Protein AF-A0A930ATD8-F1 (afdb_monomer_lite)

Secondary structure (DSSP, 8-state):
---------HHHHHHHHHHHHHHHHHHHHHHHHHHHHHHHHHHHHHHT----------HHHHHHHHHHHHHHHHHHH---HHHHHHHHHHHHTTTTSHHHHHH--SS--

Radius of gyration: 36.67 Å; chains: 1; bounding box: 58×28×110 Å

Structure (mmCIF, N/CA/C/O backbone):
data_AF-A0A930ATD8-F1
#
_entry.id   AF-A0A930ATD8-F1
#
loop_
_atom_site.group_PDB
_atom_site.id
_atom_site.type_symbol
_atom_site.label_atom_id
_atom_site.label_alt_id
_atom_site.label_comp_id
_atom_site.label_asym_id
_atom_site.label_entity_id
_atom_site.label_seq_id
_atom_site.pdbx_PDB_ins_code
_atom_site.Cartn_x
_atom_site.Cartn_y
_atom_site.Cartn_z
_atom_site.occupancy
_atom_site.B_iso_or_equiv
_atom_site.auth_seq_id
_atom_site.auth_comp_id
_atom_site.auth_asym_id
_atom_site.auth_atom_id
_atom_site.pdbx_PDB_model_num
ATOM 1 N N . MET A 1 1 ? 23.973 -20.653 -94.922 1.00 46.38 1 MET A N 1
ATOM 2 C CA . MET A 1 1 ? 23.733 -19.789 -93.741 1.00 46.38 1 MET A CA 1
ATOM 3 C C . MET A 1 1 ? 24.461 -20.373 -92.531 1.00 46.38 1 MET A C 1
ATOM 5 O O . MET A 1 1 ? 24.017 -21.376 -91.991 1.00 46.38 1 MET A O 1
ATOM 9 N N . ALA A 1 2 ? 25.610 -19.818 -92.134 1.00 48.94 2 ALA A N 1
ATOM 10 C CA . ALA A 1 2 ? 26.390 -20.346 -91.009 1.00 48.94 2 ALA A CA 1
ATOM 11 C C . ALA A 1 2 ? 25.938 -19.710 -89.681 1.00 48.94 2 ALA A C 1
ATOM 13 O O . ALA A 1 2 ? 26.065 -18.502 -89.483 1.00 48.94 2 ALA A O 1
ATOM 14 N N . LYS A 1 3 ? 25.412 -20.523 -88.756 1.00 55.31 3 LYS A N 1
ATOM 15 C CA . LYS A 1 3 ? 25.047 -20.089 -87.398 1.00 55.31 3 LYS A CA 1
ATOM 16 C C . LYS A 1 3 ? 26.317 -19.847 -86.570 1.00 55.31 3 LYS A C 1
ATOM 18 O O . LYS A 1 3 ? 26.964 -20.786 -86.115 1.00 55.31 3 LYS A O 1
ATOM 23 N N . ARG A 1 4 ? 26.671 -18.576 -86.349 1.00 55.06 4 ARG A N 1
ATOM 24 C CA . ARG A 1 4 ? 27.767 -18.160 -85.453 1.00 55.06 4 ARG A CA 1
ATOM 25 C C . ARG A 1 4 ? 27.418 -18.500 -83.997 1.00 55.06 4 ARG A C 1
ATOM 27 O O . ARG A 1 4 ? 26.546 -17.879 -83.394 1.00 55.06 4 ARG A O 1
ATOM 34 N N . LYS A 1 5 ? 28.116 -19.476 -83.411 1.00 58.69 5 LYS A N 1
ATOM 35 C CA . LYS A 1 5 ? 27.986 -19.856 -81.995 1.00 58.69 5 LYS A CA 1
ATOM 36 C C . LYS A 1 5 ? 28.771 -18.860 -81.127 1.00 58.69 5 LYS A C 1
ATOM 38 O O . LYS A 1 5 ? 29.999 -18.851 -81.155 1.00 58.69 5 LYS A O 1
ATOM 43 N N . LYS A 1 6 ? 28.072 -18.006 -80.366 1.00 61.88 6 LYS A N 1
ATOM 44 C CA . LYS A 1 6 ? 28.671 -17.047 -79.414 1.00 61.88 6 LYS A CA 1
ATOM 45 C C . LYS A 1 6 ? 29.435 -17.798 -78.311 1.00 61.88 6 LYS A C 1
ATOM 47 O O . LYS A 1 6 ? 28.830 -18.299 -77.365 1.00 61.88 6 LYS A O 1
ATOM 52 N N . ARG A 1 7 ? 30.766 -17.869 -78.413 1.00 62.19 7 ARG A N 1
ATOM 53 C CA . ARG A 1 7 ? 31.650 -18.327 -77.327 1.00 62.19 7 ARG A CA 1
ATOM 54 C C . ARG A 1 7 ? 31.752 -17.202 -76.294 1.00 62.19 7 ARG A C 1
ATOM 56 O O . ARG A 1 7 ? 32.382 -16.183 -76.553 1.00 62.19 7 ARG A O 1
ATOM 63 N N . LYS A 1 8 ? 31.084 -17.356 -75.149 1.00 62.84 8 LYS A N 1
ATOM 64 C CA . LYS A 1 8 ? 31.212 -16.414 -74.027 1.00 62.84 8 LYS A CA 1
ATOM 65 C C . LYS A 1 8 ? 32.627 -16.518 -73.447 1.00 62.84 8 LYS A C 1
ATOM 67 O O . LYS A 1 8 ? 33.134 -17.621 -73.250 1.00 62.84 8 LYS A O 1
ATOM 72 N N . ASN A 1 9 ? 33.261 -15.371 -73.220 1.00 67.75 9 ASN A N 1
ATOM 73 C CA . ASN A 1 9 ? 34.648 -15.282 -72.775 1.00 67.75 9 ASN A CA 1
ATOM 74 C C . ASN A 1 9 ? 34.752 -15.754 -71.311 1.00 67.75 9 ASN A C 1
ATOM 76 O O . ASN A 1 9 ? 34.048 -15.223 -70.451 1.00 67.75 9 ASN A O 1
ATOM 80 N N . LYS A 1 10 ? 35.594 -16.757 -71.0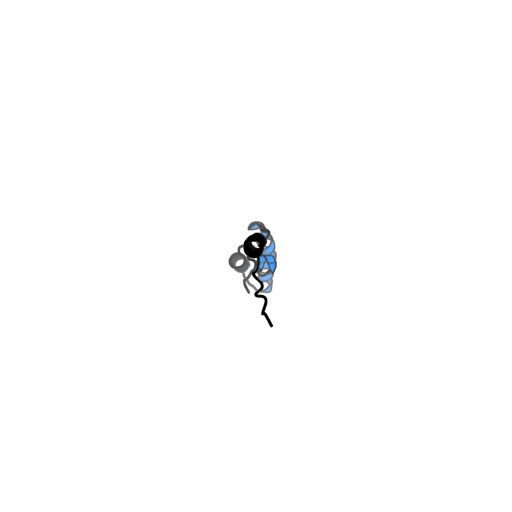20 1.00 68.00 10 LYS A N 1
ATOM 81 C CA . LYS A 1 10 ? 35.666 -17.418 -69.695 1.00 68.00 10 LYS A CA 1
ATOM 82 C C . LYS A 1 10 ? 35.978 -16.443 -68.549 1.00 68.00 10 LYS A C 1
ATOM 84 O O . LYS A 1 10 ? 35.491 -16.628 -67.440 1.00 68.00 10 LYS A O 1
ATOM 89 N N . PHE A 1 11 ? 36.719 -15.377 -68.843 1.00 73.88 11 PHE A N 1
ATOM 90 C CA . PHE A 1 11 ? 37.028 -14.297 -67.905 1.00 73.88 11 PHE A CA 1
ATOM 91 C C . PHE A 1 11 ? 35.774 -13.548 -67.424 1.00 73.88 11 PHE A C 1
ATOM 93 O O . PHE A 1 11 ? 35.582 -13.357 -66.229 1.00 73.88 11 PHE A O 1
ATOM 100 N N . VAL A 1 12 ? 34.866 -13.203 -68.343 1.00 75.25 12 VAL A N 1
ATOM 101 C CA . VAL A 1 12 ? 33.611 -12.502 -68.016 1.00 75.25 12 VAL A CA 1
ATOM 102 C C . VAL A 1 12 ? 32.684 -13.400 -67.195 1.00 75.25 12 VAL A C 1
ATOM 104 O O . VAL A 1 12 ? 31.990 -12.924 -66.305 1.00 75.25 12 VAL A O 1
ATOM 107 N N . PHE A 1 13 ? 32.698 -14.710 -67.454 1.00 77.56 13 PHE A N 1
ATOM 108 C CA . PHE A 1 13 ? 31.944 -15.677 -66.658 1.00 77.56 13 PHE A CA 1
ATOM 109 C C . PHE A 1 13 ? 32.458 -15.755 -65.212 1.00 77.56 13 PHE A C 1
ATOM 111 O O . PHE A 1 13 ? 31.666 -15.624 -64.284 1.00 77.56 13 PHE A O 1
ATOM 118 N N . HIS A 1 14 ? 33.775 -15.884 -65.017 1.00 79.94 14 HIS A N 1
ATOM 119 C CA . HIS A 1 14 ? 34.371 -15.895 -63.677 1.00 79.94 14 HIS A CA 1
ATOM 120 C C . HIS A 1 14 ? 34.150 -14.584 -62.919 1.00 79.94 14 HIS A C 1
ATOM 122 O O . HIS A 1 14 ? 33.870 -14.620 -61.725 1.00 79.94 14 HIS A O 1
ATOM 128 N N . LEU A 1 15 ? 34.205 -13.443 -63.608 1.00 80.56 15 LEU A N 1
ATOM 129 C CA . LEU A 1 15 ? 33.945 -12.138 -63.006 1.00 80.56 15 LEU A CA 1
ATOM 130 C C . LEU A 1 15 ? 32.496 -12.025 -62.500 1.00 80.56 15 LEU A C 1
ATOM 132 O O . LEU A 1 15 ? 32.269 -11.594 -61.375 1.00 80.56 15 LEU A O 1
ATOM 136 N N . VAL A 1 16 ? 31.513 -12.468 -63.290 1.00 80.12 16 VAL A N 1
ATOM 137 C CA . VAL A 1 16 ? 30.092 -12.448 -62.897 1.00 80.12 16 VAL A CA 1
ATOM 138 C C . VAL A 1 16 ? 29.807 -13.398 -61.730 1.00 80.12 16 VAL A C 1
ATOM 140 O O . VAL A 1 16 ? 29.063 -13.037 -60.821 1.00 80.12 16 VAL A O 1
ATOM 143 N N . GLU A 1 17 ? 30.401 -14.593 -61.718 1.00 79.88 17 GLU A N 1
ATOM 144 C CA . GLU A 1 17 ? 30.264 -15.525 -60.589 1.00 79.88 17 GLU A CA 1
ATOM 145 C C . GLU A 1 17 ? 30.941 -14.993 -59.315 1.00 79.88 17 GLU A C 1
ATOM 147 O O . GLU A 1 17 ? 30.390 -15.124 -58.221 1.00 79.88 17 GLU A O 1
ATOM 152 N N . TRP A 1 18 ? 32.075 -14.301 -59.449 1.00 76.00 18 TRP A N 1
ATOM 153 C CA . TRP A 1 18 ? 32.738 -13.628 -58.333 1.00 76.00 18 TRP A CA 1
ATOM 154 C C . TRP A 1 18 ? 31.878 -12.496 -57.744 1.00 76.00 18 TRP A C 1
ATOM 156 O O . TRP A 1 18 ? 31.683 -12.446 -56.530 1.00 76.00 18 TRP A O 1
ATOM 166 N N . PHE A 1 19 ? 31.252 -11.662 -58.583 1.00 77.69 19 PHE A N 1
ATOM 167 C CA . PHE A 1 19 ? 30.314 -10.623 -58.131 1.00 77.69 19 PHE A CA 1
ATOM 168 C C . PHE A 1 19 ? 29.069 -11.198 -57.437 1.00 77.69 19 PHE A C 1
ATOM 170 O O . PHE A 1 19 ? 28.636 -10.668 -56.414 1.00 77.69 19 PHE A O 1
ATOM 177 N N . LYS A 1 20 ? 28.519 -12.314 -57.938 1.00 75.00 20 LYS A N 1
ATOM 178 C CA . LYS A 1 20 ? 27.407 -13.026 -57.280 1.00 75.00 20 LYS A CA 1
ATOM 179 C C . LYS A 1 20 ? 27.802 -13.614 -55.924 1.00 75.00 20 LYS A C 1
ATOM 181 O O . LYS A 1 20 ? 26.964 -13.708 -55.029 1.00 75.00 20 LYS A O 1
ATOM 186 N N . SER A 1 21 ? 29.054 -14.042 -55.763 1.00 73.44 21 SER A N 1
ATOM 187 C CA . SER A 1 21 ? 29.576 -14.496 -54.469 1.00 73.44 21 SER A CA 1
ATOM 188 C C . SER A 1 21 ? 29.694 -13.332 -53.483 1.00 73.44 21 SER A C 1
ATOM 190 O O . SER A 1 21 ? 29.335 -13.472 -52.315 1.00 73.44 21 SER A O 1
ATOM 192 N N . LEU A 1 22 ? 30.118 -12.164 -53.969 1.00 74.69 22 LEU A N 1
ATOM 193 C CA . LEU A 1 22 ? 30.232 -10.943 -53.175 1.00 74.69 22 LEU A CA 1
ATOM 194 C C . LEU A 1 22 ? 28.862 -10.456 -52.668 1.00 74.69 22 LEU A C 1
ATOM 196 O O . LEU A 1 22 ? 28.732 -10.125 -51.493 1.00 74.69 22 LEU A O 1
ATOM 200 N N . SER A 1 23 ? 27.814 -10.511 -53.500 1.00 74.50 23 SER A N 1
ATOM 201 C CA . SER A 1 23 ? 26.449 -10.116 -53.105 1.00 74.50 23 SER A CA 1
ATOM 202 C C . SER A 1 23 ? 25.790 -11.046 -52.076 1.00 74.50 23 SER A C 1
ATOM 204 O O . SER A 1 23 ? 24.896 -10.632 -51.344 1.00 74.50 23 SER A O 1
ATOM 206 N N . LYS A 1 24 ? 26.202 -12.320 -52.010 1.00 76.94 24 LYS A N 1
ATOM 207 C CA . LYS A 1 24 ? 25.712 -13.265 -50.988 1.00 76.94 24 LYS A CA 1
ATOM 208 C C . LYS A 1 24 ? 26.319 -12.967 -49.618 1.00 76.94 24 LYS A C 1
ATOM 210 O O . LYS A 1 24 ? 25.613 -13.014 -48.615 1.00 76.94 24 LYS A O 1
ATOM 215 N N . LEU A 1 25 ? 27.610 -12.631 -49.589 1.00 78.12 25 LEU A N 1
ATOM 216 C CA . LEU A 1 25 ? 28.325 -12.258 -48.367 1.00 78.12 25 LEU A CA 1
ATOM 217 C C . LEU A 1 25 ? 27.795 -10.945 -47.782 1.00 78.12 25 LEU A C 1
ATOM 219 O O . LEU A 1 25 ? 27.602 -10.853 -46.573 1.00 78.12 25 LEU A O 1
ATOM 223 N N . THR A 1 26 ? 27.488 -9.956 -48.627 1.00 76.12 26 THR A N 1
ATOM 224 C CA . THR A 1 26 ? 26.872 -8.704 -48.163 1.00 76.12 26 THR A CA 1
ATOM 225 C C . THR A 1 26 ? 25.459 -8.926 -47.623 1.00 76.12 26 THR A C 1
ATOM 227 O O . THR A 1 26 ? 25.120 -8.370 -46.583 1.00 76.12 26 THR A O 1
ATOM 230 N N . GLY A 1 27 ? 24.657 -9.785 -48.262 1.00 80.12 27 GLY A N 1
ATOM 231 C CA . GLY A 1 27 ? 23.337 -10.171 -47.754 1.00 80.12 27 GLY A CA 1
ATOM 232 C C . GLY A 1 27 ? 23.395 -10.835 -46.373 1.00 80.12 27 GLY A C 1
ATOM 233 O O . GLY A 1 27 ? 22.631 -10.465 -45.485 1.00 80.12 27 GLY A O 1
ATOM 234 N N . LEU A 1 28 ? 24.341 -11.758 -46.160 1.00 84.19 28 LEU A N 1
ATOM 235 C CA . LEU A 1 28 ? 24.556 -12.407 -44.860 1.00 84.19 28 LEU A CA 1
ATOM 236 C C . LEU A 1 28 ? 24.934 -11.390 -43.768 1.00 84.19 28 LEU A C 1
ATOM 238 O O . LEU A 1 28 ? 24.438 -11.468 -42.647 1.00 84.19 28 LEU A O 1
ATOM 242 N N . LEU A 1 29 ? 25.779 -10.414 -44.110 1.00 85.38 29 LEU A N 1
ATOM 243 C CA . LEU A 1 29 ? 26.222 -9.375 -43.182 1.00 85.38 29 LEU A CA 1
ATOM 244 C C . LEU A 1 29 ? 25.059 -8.467 -42.758 1.00 85.38 29 LEU A C 1
ATOM 246 O O . LEU A 1 29 ? 24.919 -8.172 -41.576 1.00 85.38 29 LEU A O 1
ATOM 250 N N . ILE A 1 30 ? 24.177 -8.089 -43.689 1.00 87.31 30 ILE A N 1
ATOM 251 C CA . ILE A 1 30 ? 22.978 -7.290 -43.381 1.00 87.31 30 ILE A CA 1
ATOM 252 C C . ILE A 1 30 ? 22.054 -8.039 -42.411 1.00 87.31 30 ILE A C 1
ATOM 254 O O . ILE A 1 30 ? 21.568 -7.446 -41.450 1.00 87.31 30 ILE A O 1
ATOM 258 N N . VAL A 1 31 ? 21.844 -9.341 -42.624 1.00 88.88 31 VAL A N 1
ATOM 259 C CA . VAL A 1 31 ? 21.015 -10.171 -41.733 1.00 88.88 31 VAL A CA 1
ATOM 260 C C . VAL A 1 31 ? 21.630 -10.268 -40.335 1.00 88.88 31 VAL A C 1
ATOM 262 O O . VAL A 1 31 ? 20.913 -10.122 -39.347 1.00 88.88 31 VAL A O 1
ATOM 265 N N . ALA A 1 32 ? 22.949 -10.448 -40.240 1.00 86.94 32 ALA A N 1
ATOM 266 C CA . ALA A 1 32 ? 23.652 -10.496 -38.960 1.00 86.94 32 ALA A CA 1
ATOM 267 C C . ALA A 1 32 ? 23.576 -9.158 -38.199 1.00 86.94 32 ALA A C 1
ATOM 269 O O . ALA A 1 32 ? 23.356 -9.135 -36.990 1.00 86.94 32 ALA A O 1
ATOM 270 N N . VAL A 1 33 ? 23.697 -8.027 -38.900 1.00 89.88 33 VAL A N 1
ATOM 271 C CA . VAL A 1 33 ? 23.543 -6.700 -38.282 1.00 89.88 33 VAL A CA 1
ATOM 272 C C . VAL A 1 33 ? 22.104 -6.487 -37.809 1.00 89.88 33 VAL A C 1
ATOM 274 O O . VAL A 1 33 ? 21.889 -6.064 -36.675 1.00 89.88 33 VAL A O 1
ATOM 277 N N . ALA A 1 34 ? 21.109 -6.843 -38.626 1.00 88.56 34 ALA A N 1
ATOM 278 C CA . ALA A 1 34 ? 19.703 -6.741 -38.245 1.00 88.56 34 ALA A CA 1
ATOM 279 C C . ALA A 1 34 ? 19.363 -7.614 -37.024 1.00 88.56 34 ALA A C 1
ATOM 281 O O . ALA A 1 34 ? 18.617 -7.167 -36.155 1.00 88.56 34 ALA A O 1
ATOM 282 N N . SER A 1 35 ? 19.939 -8.818 -36.904 1.00 87.81 35 SER A N 1
ATOM 283 C CA . SER A 1 35 ? 19.704 -9.675 -35.735 1.00 87.81 35 SER A CA 1
ATOM 284 C C . SER A 1 35 ? 20.281 -9.085 -34.450 1.00 87.81 35 SER A C 1
ATOM 286 O O . SER A 1 35 ? 19.644 -9.175 -33.404 1.00 87.81 35 SER A O 1
ATOM 288 N N . VAL A 1 36 ? 21.457 -8.450 -34.521 1.00 87.81 36 VAL A N 1
ATOM 289 C CA . VAL A 1 36 ? 22.072 -7.781 -33.362 1.00 87.81 36 VAL A CA 1
ATOM 290 C C . VAL A 1 36 ? 21.242 -6.570 -32.930 1.00 87.81 36 VAL A C 1
ATOM 292 O O . VAL A 1 36 ? 21.001 -6.391 -31.739 1.00 87.81 36 VAL A O 1
ATOM 295 N N . LEU A 1 37 ? 20.744 -5.779 -33.886 1.00 88.06 37 LEU A N 1
ATOM 296 C CA . LEU A 1 37 ? 19.871 -4.638 -33.594 1.00 88.06 37 LEU A CA 1
ATOM 297 C C . LEU A 1 37 ? 18.549 -5.084 -32.955 1.00 88.06 37 LEU A C 1
ATOM 299 O O . LEU A 1 37 ? 18.144 -4.525 -31.939 1.00 88.06 37 LEU A O 1
ATOM 303 N N . LEU A 1 38 ? 17.906 -6.122 -33.498 1.00 85.94 38 LEU A N 1
ATOM 304 C CA . LEU A 1 38 ? 16.669 -6.668 -32.935 1.00 85.94 38 LEU A CA 1
ATOM 305 C C . LEU A 1 38 ? 16.883 -7.213 -31.517 1.00 85.94 38 LEU A C 1
ATOM 307 O O . LEU A 1 38 ? 16.112 -6.880 -30.618 1.00 85.94 38 LEU A O 1
ATOM 311 N N . ALA A 1 39 ? 17.952 -7.979 -31.285 1.00 83.31 39 ALA A N 1
ATOM 312 C CA . ALA A 1 39 ? 18.279 -8.486 -29.954 1.00 83.31 39 ALA A CA 1
ATOM 313 C C . ALA A 1 39 ? 18.499 -7.345 -28.945 1.00 83.31 39 ALA A C 1
ATOM 315 O O . ALA A 1 39 ? 17.938 -7.386 -27.852 1.00 83.31 39 ALA A O 1
ATOM 316 N N . GLY A 1 40 ? 19.227 -6.295 -29.343 1.00 83.62 40 GLY A N 1
ATOM 317 C CA . GLY A 1 40 ? 19.462 -5.116 -28.504 1.00 83.62 40 GLY A CA 1
ATOM 318 C C . GLY A 1 40 ? 18.183 -4.357 -28.131 1.00 83.62 40 GLY A C 1
ATOM 319 O O . GLY A 1 40 ? 18.061 -3.869 -27.009 1.00 83.62 40 GLY A O 1
ATOM 320 N N . THR A 1 41 ? 17.193 -4.287 -29.032 1.00 80.62 41 THR A N 1
ATOM 321 C CA . THR A 1 41 ? 15.897 -3.653 -28.711 1.00 80.62 41 THR A CA 1
ATOM 322 C C . THR A 1 41 ? 15.084 -4.449 -27.693 1.00 80.62 41 THR A C 1
ATOM 324 O O . THR A 1 41 ? 14.454 -3.854 -26.821 1.00 80.62 41 THR A O 1
ATOM 327 N N . ILE A 1 42 ? 15.125 -5.785 -27.761 1.00 78.50 42 ILE A N 1
ATOM 328 C CA . ILE A 1 42 ? 14.410 -6.662 -26.824 1.00 78.50 42 ILE A CA 1
ATOM 329 C C . ILE A 1 42 ? 15.020 -6.557 -25.422 1.00 78.50 42 ILE A C 1
ATOM 331 O O . ILE A 1 42 ? 14.282 -6.443 -24.444 1.00 78.50 42 ILE A O 1
ATOM 335 N N . THR A 1 43 ? 16.353 -6.550 -25.315 1.00 78.06 43 THR A N 1
ATOM 336 C CA . THR A 1 43 ? 17.037 -6.418 -24.018 1.00 78.06 43 THR A CA 1
ATOM 337 C C . THR A 1 43 ? 16.772 -5.058 -23.380 1.00 78.06 43 THR A C 1
ATOM 339 O O . THR A 1 43 ? 16.418 -4.995 -22.208 1.00 78.06 43 THR A O 1
ATOM 342 N N . TRP A 1 44 ? 16.837 -3.977 -24.164 1.00 78.81 44 TRP A N 1
ATOM 343 C CA . TRP A 1 44 ? 16.558 -2.626 -23.674 1.00 78.81 44 TRP A CA 1
ATOM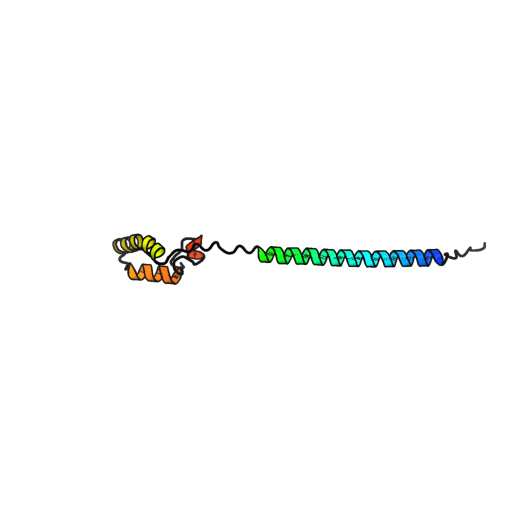 344 C C . TRP A 1 44 ? 15.110 -2.467 -23.180 1.00 78.81 44 TRP A C 1
ATOM 346 O O . TRP A 1 44 ? 14.890 -1.864 -22.130 1.00 78.81 44 TRP A O 1
ATOM 356 N N . LEU A 1 45 ? 14.126 -3.059 -23.874 1.00 73.19 45 LEU A N 1
ATOM 357 C CA . LEU A 1 45 ? 12.726 -3.050 -23.425 1.00 73.19 45 LEU A CA 1
ATOM 358 C C . LEU A 1 45 ? 12.532 -3.776 -22.089 1.00 73.19 45 LEU A C 1
ATOM 360 O O . LEU A 1 45 ? 11.718 -3.354 -21.271 1.00 73.19 45 LEU A O 1
ATOM 364 N N . SER A 1 46 ? 13.253 -4.878 -21.882 1.00 76.25 46 SER A N 1
ATOM 365 C CA . SER A 1 46 ? 13.112 -5.695 -20.677 1.00 76.25 46 SER A CA 1
ATOM 366 C C . SER A 1 46 ? 13.730 -5.034 -19.441 1.00 76.25 46 SER A C 1
ATOM 368 O O . SER A 1 46 ? 13.269 -5.277 -18.330 1.00 76.25 46 SER A O 1
ATOM 370 N N . GLU A 1 47 ? 14.739 -4.184 -19.638 1.00 66.06 47 GLU A N 1
ATOM 371 C CA . GLU A 1 47 ? 15.436 -3.450 -18.575 1.00 66.06 47 GLU A CA 1
ATOM 372 C C . GLU A 1 47 ? 14.642 -2.225 -18.085 1.00 66.06 47 GLU A C 1
ATOM 374 O O . GLU A 1 47 ? 14.763 -1.822 -16.935 1.00 66.06 47 GLU A O 1
ATOM 379 N N . HIS A 1 48 ? 13.755 -1.666 -18.918 1.00 63.50 48 HIS A N 1
ATOM 380 C CA . HIS A 1 48 ? 12.905 -0.515 -18.566 1.00 63.50 48 HIS A CA 1
ATOM 381 C C . HIS A 1 48 ? 11.589 -0.916 -17.891 1.00 63.50 48 HIS A C 1
ATOM 383 O O . HIS A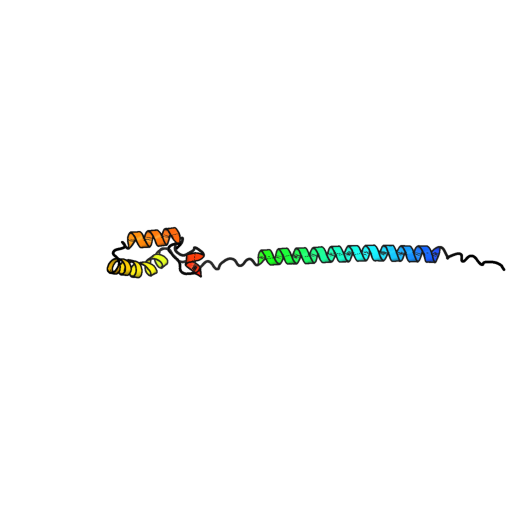 1 48 ? 10.623 -0.145 -17.882 1.00 63.50 48 HIS A O 1
ATOM 389 N N . LYS A 1 49 ? 11.518 -2.120 -17.312 1.00 60.12 49 LYS A N 1
ATOM 390 C CA . LYS A 1 49 ? 10.413 -2.468 -16.424 1.00 60.12 49 LYS A CA 1
ATOM 391 C C . LYS A 1 49 ? 10.555 -1.582 -15.190 1.00 60.12 49 LYS A C 1
ATOM 393 O O . LYS A 1 49 ? 11.425 -1.814 -14.365 1.00 60.12 49 LYS A O 1
ATOM 398 N N . SER A 1 50 ? 9.747 -0.525 -15.134 1.00 58.81 50 SER A N 1
ATOM 399 C CA . SER A 1 50 ? 9.773 0.466 -14.063 1.00 58.81 50 SER A CA 1
ATOM 400 C C . SER A 1 50 ? 9.698 -0.254 -12.722 1.00 58.81 50 SER A C 1
ATOM 402 O O . SER A 1 50 ? 8.662 -0.847 -12.409 1.00 58.81 50 SER A O 1
ATOM 404 N N . GLU A 1 51 ? 10.788 -0.238 -11.956 1.00 59.62 51 GLU A N 1
ATOM 405 C CA . GLU A 1 51 ? 10.714 -0.593 -10.547 1.00 59.62 51 GLU A CA 1
ATOM 406 C C . GLU A 1 51 ? 9.716 0.379 -9.909 1.00 59.62 51 GLU A C 1
ATOM 408 O O . GLU A 1 51 ? 9.846 1.598 -10.095 1.00 59.62 51 GLU A O 1
ATOM 413 N N . PRO A 1 52 ? 8.653 -0.124 -9.257 1.00 61.09 52 PRO A N 1
ATOM 414 C CA . PRO A 1 52 ? 7.771 0.731 -8.487 1.00 61.09 52 PRO A CA 1
ATOM 415 C C . PRO A 1 52 ? 8.632 1.559 -7.535 1.00 61.09 52 PRO A C 1
ATOM 417 O O . PRO A 1 52 ? 9.453 1.007 -6.812 1.00 61.09 52 PRO A O 1
ATOM 420 N N . GLN A 1 53 ? 8.470 2.882 -7.567 1.00 55.66 53 GLN A N 1
ATOM 421 C CA . GLN A 1 53 ? 9.049 3.758 -6.554 1.00 55.66 53 GLN A CA 1
ATOM 422 C C . GLN A 1 53 ? 8.558 3.239 -5.199 1.00 55.66 53 GLN A C 1
ATOM 424 O O . GLN A 1 53 ? 7.354 3.295 -4.937 1.00 55.66 53 GLN A O 1
ATOM 429 N N . GLU A 1 54 ? 9.452 2.676 -4.388 1.00 59.03 54 GLU A N 1
ATOM 430 C CA . GLU A 1 54 ? 9.100 2.177 -3.063 1.00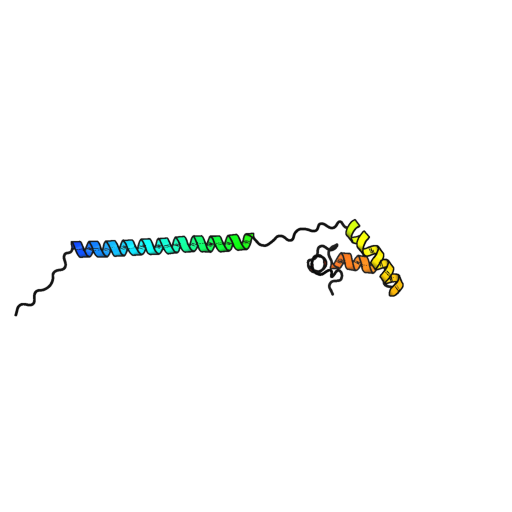 59.03 54 GLU A CA 1
ATOM 431 C C . GLU A 1 54 ? 8.670 3.368 -2.203 1.00 59.03 54 GLU A C 1
ATOM 433 O O . GLU A 1 54 ? 9.489 4.133 -1.691 1.00 59.03 54 GLU A O 1
ATOM 438 N N . ILE A 1 55 ? 7.357 3.564 -2.069 1.00 63.38 55 ILE A N 1
ATOM 439 C CA . ILE A 1 55 ? 6.810 4.438 -1.038 1.00 63.38 55 ILE A CA 1
ATOM 440 C C . ILE A 1 55 ? 6.983 3.673 0.268 1.00 63.38 55 ILE A C 1
ATOM 442 O O . ILE A 1 55 ? 6.141 2.863 0.646 1.00 63.38 55 ILE A O 1
ATOM 446 N N . HIS A 1 56 ? 8.113 3.906 0.925 1.00 67.06 56 HIS A N 1
ATOM 447 C CA . HIS A 1 56 ? 8.430 3.280 2.197 1.00 67.06 56 HIS A CA 1
ATOM 448 C C . HIS A 1 56 ? 7.633 3.988 3.301 1.00 67.06 56 HIS A C 1
ATOM 450 O O . HIS A 1 56 ? 8.084 4.972 3.887 1.00 67.06 56 HIS A O 1
ATOM 456 N N . VAL A 1 57 ? 6.404 3.527 3.541 1.00 77.06 57 VAL A N 1
ATOM 457 C CA . VAL A 1 57 ? 5.589 3.982 4.672 1.00 77.06 57 VAL A CA 1
ATOM 458 C C . VAL A 1 57 ? 6.060 3.228 5.903 1.00 77.06 57 VAL A C 1
ATOM 460 O O . VAL A 1 57 ? 6.101 1.999 5.912 1.00 77.06 57 VAL A O 1
ATOM 463 N N . THR A 1 58 ? 6.433 3.939 6.964 1.00 90.69 58 THR A N 1
ATOM 464 C CA . THR A 1 58 ? 6.748 3.245 8.216 1.00 90.69 58 THR A CA 1
ATOM 465 C C . THR A 1 58 ? 5.475 2.663 8.831 1.00 90.69 58 THR A C 1
ATOM 467 O O . THR A 1 58 ? 4.382 3.213 8.688 1.00 90.69 58 THR A O 1
ATOM 470 N N . GLN A 1 59 ? 5.604 1.560 9.569 1.00 93.81 59 GLN A N 1
ATOM 471 C CA . GLN A 1 59 ? 4.473 0.933 10.265 1.00 93.81 59 GLN A CA 1
ATOM 472 C C . GLN A 1 59 ? 3.743 1.924 11.190 1.00 93.81 59 GLN A C 1
ATOM 474 O O . GLN A 1 59 ? 2.511 1.943 11.250 1.00 93.81 59 GLN A O 1
ATOM 479 N N . ASP A 1 60 ? 4.502 2.801 11.849 1.00 94.19 60 ASP A N 1
ATOM 480 C CA . ASP A 1 60 ? 3.970 3.853 12.714 1.00 94.19 60 ASP A CA 1
ATOM 481 C C . ASP A 1 60 ? 3.195 4.916 11.929 1.00 94.19 60 ASP A C 1
ATOM 483 O O . ASP A 1 60 ? 2.124 5.340 12.362 1.00 94.19 60 ASP A O 1
ATOM 487 N N . GLU A 1 61 ? 3.692 5.344 10.767 1.00 94.44 61 GLU A N 1
ATOM 488 C CA . GLU A 1 61 ? 2.979 6.287 9.899 1.00 94.44 61 GLU A CA 1
ATOM 489 C C . GLU A 1 61 ? 1.694 5.681 9.343 1.00 94.44 61 GLU A C 1
ATOM 491 O O . GLU A 1 61 ? 0.653 6.341 9.375 1.00 94.44 61 GLU A O 1
ATOM 496 N N . PHE A 1 62 ? 1.739 4.417 8.910 1.00 95.81 62 PHE A N 1
ATOM 497 C CA . PHE A 1 62 ? 0.560 3.687 8.451 1.00 95.81 62 PHE A CA 1
ATOM 498 C C . PHE A 1 62 ? -0.526 3.680 9.535 1.00 95.81 62 PHE A C 1
ATOM 500 O O . PHE A 1 62 ? -1.657 4.119 9.309 1.00 95.81 62 PHE A O 1
ATOM 507 N N . LEU A 1 63 ? -0.171 3.271 10.756 1.00 97.31 63 LEU A N 1
ATOM 508 C CA . LEU A 1 63 ? -1.103 3.253 11.883 1.00 97.31 63 LEU A CA 1
ATOM 509 C C . LEU A 1 63 ? -1.601 4.647 12.251 1.00 97.31 63 LEU A C 1
ATOM 511 O O . LEU A 1 63 ? -2.799 4.837 12.461 1.00 97.31 63 LEU A O 1
ATOM 515 N N . LYS A 1 64 ? -0.711 5.638 12.310 1.00 97.25 64 LYS A N 1
ATOM 516 C CA . LYS A 1 64 ? -1.061 7.015 12.672 1.00 97.25 64 LYS A CA 1
ATOM 517 C C . LYS A 1 64 ? -2.117 7.603 11.737 1.00 97.25 64 LYS A C 1
ATOM 519 O O . LYS A 1 64 ? -2.982 8.345 12.202 1.00 97.25 64 LYS A O 1
ATOM 524 N N . VAL A 1 65 ? -2.066 7.260 10.450 1.00 95.25 65 VAL A N 1
A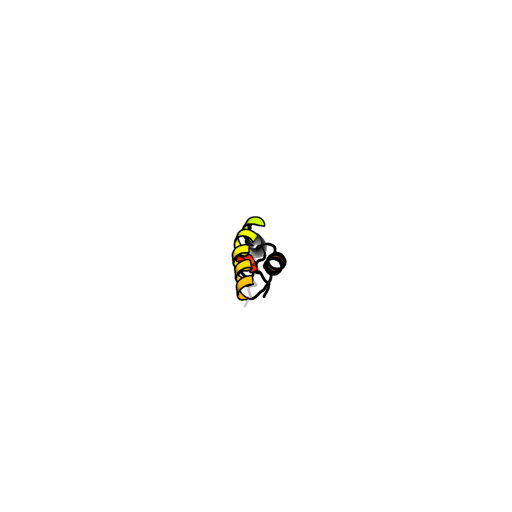TOM 525 C CA . VAL A 1 65 ? -3.064 7.683 9.460 1.00 95.25 65 VAL A CA 1
ATOM 526 C C . VAL A 1 65 ? -4.397 6.952 9.652 1.00 95.2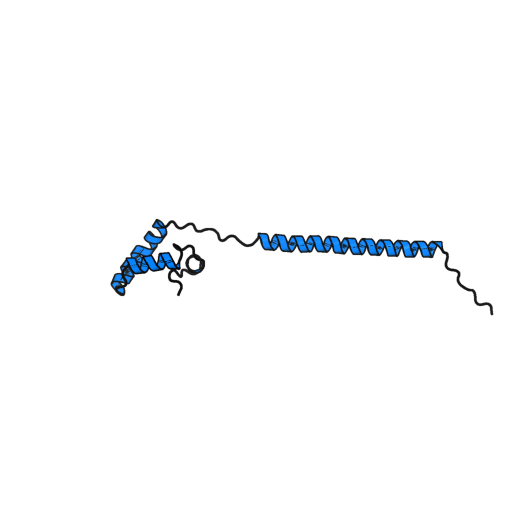5 65 VAL A C 1
ATOM 528 O O . VAL A 1 65 ? -5.448 7.588 9.596 1.00 95.25 65 VAL A O 1
ATOM 531 N N . LEU A 1 66 ? -4.384 5.639 9.910 1.00 96.88 66 LEU A N 1
ATOM 532 C CA . LEU A 1 66 ? -5.615 4.843 9.979 1.00 96.88 66 LEU A CA 1
ATOM 533 C C . LEU A 1 66 ? -6.344 4.908 11.332 1.00 96.88 66 LEU A C 1
ATOM 535 O O . LEU A 1 66 ? -7.569 4.785 11.357 1.00 96.88 66 LEU A O 1
ATOM 539 N N . ILE A 1 67 ? -5.636 5.082 12.454 1.00 98.12 67 ILE A N 1
ATOM 540 C CA . ILE A 1 67 ? -6.220 5.031 13.809 1.00 98.12 67 ILE A CA 1
ATOM 541 C C . ILE A 1 67 ? -7.446 5.949 13.960 1.00 98.12 67 ILE A C 1
ATOM 543 O O . ILE A 1 67 ? -8.473 5.460 14.441 1.00 98.12 67 ILE A O 1
ATOM 547 N N . PRO A 1 68 ? -7.412 7.233 13.545 1.00 98.31 68 PRO A N 1
ATOM 548 C CA . PRO A 1 68 ? -8.578 8.107 13.666 1.00 98.31 68 PRO A CA 1
ATOM 549 C C . PRO A 1 68 ? -9.791 7.589 12.885 1.00 98.31 68 PRO A C 1
ATOM 551 O O . PRO A 1 68 ? -10.911 7.615 13.395 1.00 98.31 68 PRO A O 1
ATOM 554 N N . ALA A 1 69 ? -9.572 7.064 11.675 1.00 97.25 69 ALA A N 1
ATOM 555 C CA . ALA A 1 69 ? -10.634 6.510 10.839 1.00 97.25 69 ALA A CA 1
ATOM 556 C C . ALA A 1 69 ? -11.216 5.222 11.440 1.00 97.25 69 ALA A C 1
ATOM 558 O O . ALA A 1 69 ? -12.433 5.063 11.488 1.00 97.25 69 ALA A O 1
ATOM 559 N N . ALA A 1 70 ? -10.369 4.339 11.976 1.00 98.06 70 ALA A N 1
ATOM 560 C CA . ALA A 1 70 ? -10.805 3.117 12.648 1.00 98.06 70 ALA A CA 1
ATOM 561 C C . ALA A 1 70 ? -11.618 3.420 13.923 1.00 98.06 70 ALA A C 1
ATOM 563 O O . ALA A 1 70 ? -12.643 2.793 14.179 1.00 98.06 70 ALA A O 1
ATOM 564 N N . GLN A 1 71 ? -11.207 4.424 14.708 1.00 98.50 71 GLN A N 1
ATOM 565 C CA . GLN A 1 71 ? -11.966 4.898 15.872 1.00 98.50 71 GLN A CA 1
ATOM 566 C C . GLN A 1 71 ? -13.318 5.502 15.483 1.00 98.50 71 GLN A C 1
ATOM 568 O O . GLN A 1 71 ? -14.296 5.329 16.210 1.00 98.50 71 GLN A O 1
ATOM 573 N N . GLN A 1 72 ? -13.379 6.214 14.358 1.00 98.06 72 GLN A N 1
ATOM 574 C CA . GLN A 1 72 ? -14.630 6.763 13.850 1.00 98.06 72 GLN A CA 1
ATOM 575 C C . GLN A 1 72 ? -15.566 5.650 13.364 1.00 98.06 72 GLN A C 1
ATOM 577 O O . GLN A 1 72 ? -16.712 5.592 13.797 1.00 98.06 72 GLN A O 1
ATOM 582 N N . ALA A 1 73 ? -15.057 4.696 12.580 1.00 96.75 73 ALA A N 1
ATOM 583 C CA . ALA A 1 73 ? -15.819 3.533 12.130 1.00 96.75 73 ALA A CA 1
ATOM 584 C C . ALA A 1 73 ? -16.366 2.697 13.299 1.00 96.75 73 ALA A C 1
ATOM 586 O O . ALA A 1 73 ? -17.470 2.166 13.216 1.00 96.75 73 ALA A O 1
ATOM 587 N N . TYR A 1 74 ? -15.639 2.622 14.417 1.00 98.31 74 TYR A N 1
ATOM 588 C CA . TYR A 1 74 ? -16.154 2.007 15.637 1.00 98.31 74 TYR A CA 1
ATOM 589 C C . TYR A 1 74 ? -17.361 2.751 16.215 1.00 98.31 74 TYR A C 1
ATOM 591 O O . TYR A 1 74 ? -18.344 2.116 16.586 1.00 98.31 74 TYR A O 1
ATOM 599 N N . LYS A 1 75 ? -17.315 4.086 16.282 1.00 98.44 75 LYS A N 1
ATOM 600 C CA . LYS A 1 75 ? -18.448 4.888 16.773 1.00 98.44 75 LYS A CA 1
ATOM 601 C C . LYS A 1 75 ? -19.677 4.739 15.879 1.00 98.44 75 LYS A C 1
ATOM 603 O O . LYS A 1 75 ? -20.786 4.674 16.397 1.00 98.44 75 LYS A O 1
ATOM 608 N N . ASP A 1 76 ? -19.462 4.674 14.569 1.00 98.31 76 ASP A N 1
ATOM 609 C CA . ASP A 1 76 ? -20.543 4.674 13.583 1.00 98.31 76 ASP A CA 1
ATOM 610 C C . ASP A 1 76 ? -21.135 3.273 13.358 1.00 98.31 76 ASP A C 1
ATOM 612 O O . ASP A 1 76 ? -22.344 3.133 13.181 1.00 98.31 76 ASP A O 1
ATOM 616 N N . TYR A 1 77 ? -20.298 2.231 13.390 1.00 97.75 77 TYR A N 1
ATOM 617 C CA . TYR A 1 77 ? -20.666 0.874 12.962 1.00 97.75 77 TYR A CA 1
ATOM 618 C C . TYR A 1 77 ? -20.324 -0.230 13.973 1.00 97.75 77 TYR A C 1
ATOM 620 O O . TYR A 1 77 ? -20.647 -1.392 13.740 1.00 97.75 77 TYR A O 1
ATOM 628 N N . GLY A 1 78 ? -19.656 0.085 15.085 1.00 97.75 78 GLY A N 1
ATOM 629 C CA . GLY A 1 78 ? -19.303 -0.887 16.127 1.00 97.75 78 GLY A CA 1
ATOM 630 C C . GLY A 1 78 ? -18.151 -1.838 15.777 1.00 97.75 78 GLY A C 1
ATOM 631 O O . GLY A 1 78 ? -17.855 -2.746 16.553 1.00 97.75 78 GLY A O 1
ATOM 632 N N . VAL A 1 79 ? -17.469 -1.647 14.642 1.00 95.88 79 VAL A N 1
ATOM 633 C CA . VAL A 1 79 ? -16.309 -2.468 14.255 1.00 95.88 79 VAL A CA 1
ATOM 634 C C . VAL A 1 79 ? -15.110 -2.099 15.121 1.00 95.88 79 VAL A C 1
ATOM 636 O O . VAL A 1 79 ? -14.689 -0.944 15.142 1.00 95.88 79 VAL A O 1
ATOM 639 N N . LEU A 1 80 ? -14.548 -3.070 15.846 1.00 98.25 80 LEU A N 1
ATOM 640 C CA . LEU A 1 80 ? -13.433 -2.811 16.758 1.00 98.25 80 LEU A CA 1
ATOM 641 C C . LEU A 1 80 ? -12.222 -2.248 15.992 1.00 98.25 80 LEU A C 1
ATOM 643 O O . LEU A 1 80 ? -11.778 -2.883 15.028 1.00 98.25 80 LEU A O 1
ATOM 647 N N . PRO A 1 81 ? -11.623 -1.125 16.441 1.00 98.25 81 PRO A N 1
ATOM 648 C CA . PRO A 1 81 ? -10.480 -0.532 15.754 1.00 98.25 81 PRO A CA 1
ATOM 649 C C . PRO A 1 81 ? -9.306 -1.502 15.617 1.00 98.25 81 PRO A C 1
ATOM 651 O O . PRO A 1 81 ? -8.672 -1.545 14.571 1.00 98.25 81 PRO A O 1
ATOM 654 N N . SER A 1 82 ? -9.048 -2.328 16.636 1.00 98.19 82 SER A N 1
ATOM 655 C CA . SER A 1 82 ? -7.987 -3.343 16.601 1.00 98.19 82 SER A CA 1
ATOM 656 C C . SER A 1 82 ? -8.184 -4.368 15.484 1.00 98.19 82 SER A C 1
ATOM 658 O O . SER A 1 82 ? -7.222 -4.714 14.807 1.00 98.19 82 SER A O 1
ATOM 660 N N . VAL A 1 83 ? -9.419 -4.825 15.265 1.00 97.81 83 VAL A N 1
ATOM 661 C CA . VAL A 1 83 ? -9.753 -5.797 14.215 1.00 97.81 83 VAL A CA 1
ATOM 662 C C . VAL A 1 83 ? -9.622 -5.149 12.839 1.00 97.81 83 VAL A C 1
ATOM 664 O O . VAL A 1 83 ? -8.933 -5.686 11.978 1.00 97.81 83 VAL A O 1
ATOM 667 N N . SER A 1 84 ? -10.201 -3.958 12.660 1.00 97.69 84 SER A N 1
ATOM 668 C CA . SER A 1 84 ? -10.127 -3.208 11.400 1.00 97.69 84 SER A CA 1
ATOM 669 C C . SER A 1 84 ? -8.681 -2.905 10.997 1.00 97.69 84 SER A C 1
ATOM 671 O O . SER A 1 84 ? -8.307 -3.106 9.845 1.00 97.69 84 SER A O 1
ATOM 673 N N . LEU A 1 85 ? -7.851 -2.457 11.946 1.00 98.25 85 LEU A N 1
ATOM 674 C CA . LEU A 1 85 ? -6.436 -2.168 11.710 1.00 98.25 85 LEU A CA 1
ATOM 675 C C . LEU A 1 85 ? -5.637 -3.442 11.423 1.00 98.25 85 LEU A C 1
ATOM 677 O O . LEU A 1 85 ? -4.821 -3.437 10.508 1.00 98.25 85 LEU A O 1
ATOM 681 N N . ALA A 1 86 ? -5.882 -4.537 12.152 1.00 98.19 86 ALA A N 1
ATOM 682 C CA . ALA A 1 86 ? -5.214 -5.813 11.894 1.00 98.19 86 ALA A CA 1
ATOM 683 C C . ALA A 1 86 ? -5.514 -6.343 10.484 1.00 98.19 86 ALA A C 1
ATOM 685 O O . ALA A 1 86 ? -4.600 -6.796 9.799 1.00 98.19 86 ALA A O 1
ATOM 686 N N . GLN A 1 87 ? -6.767 -6.236 10.027 1.00 97.81 87 GLN A N 1
ATOM 687 C CA . GLN A 1 87 ? -7.139 -6.602 8.659 1.00 97.81 87 GLN A CA 1
ATOM 688 C C . GLN A 1 87 ? -6.475 -5.684 7.636 1.00 97.81 87 GLN A C 1
ATOM 690 O O . GLN A 1 87 ? -5.872 -6.177 6.691 1.00 97.81 87 GLN A O 1
ATOM 695 N N . ALA A 1 88 ? -6.506 -4.366 7.853 1.00 97.88 88 ALA A N 1
ATOM 696 C CA . ALA A 1 88 ? -5.840 -3.431 6.956 1.00 97.88 88 ALA A CA 1
ATOM 697 C C . ALA A 1 88 ? -4.335 -3.729 6.842 1.00 97.88 88 ALA A C 1
ATOM 699 O O . ALA A 1 88 ? -3.803 -3.730 5.740 1.00 97.88 88 ALA A O 1
ATOM 700 N N . ILE A 1 89 ? -3.644 -4.036 7.945 1.00 97.31 89 ILE A N 1
ATOM 701 C CA . ILE A 1 89 ? -2.225 -4.430 7.927 1.00 97.31 89 ILE A CA 1
ATOM 702 C C . ILE A 1 89 ? -2.019 -5.703 7.101 1.00 97.31 89 ILE A C 1
ATOM 704 O O . ILE A 1 89 ? -1.148 -5.722 6.230 1.00 97.31 89 ILE A O 1
ATOM 708 N N . LEU A 1 90 ? -2.806 -6.746 7.382 1.00 97.62 90 LEU A N 1
ATOM 709 C CA . LEU A 1 90 ? -2.664 -8.065 6.768 1.00 97.62 90 LEU A CA 1
ATOM 710 C C . LEU A 1 90 ? -2.910 -8.024 5.255 1.00 97.62 90 LEU A C 1
ATOM 712 O O . LEU A 1 90 ? -2.096 -8.539 4.495 1.00 97.62 90 LEU A O 1
ATOM 716 N N . GLU A 1 91 ? -4.004 -7.397 4.828 1.00 97.94 91 GLU A N 1
ATOM 717 C CA . GLU A 1 91 ? -4.436 -7.393 3.426 1.00 97.94 91 GLU A CA 1
ATOM 718 C C . GLU A 1 91 ? -3.624 -6.410 2.572 1.00 97.94 91 GLU A C 1
ATOM 720 O O . GLU A 1 91 ? -3.391 -6.641 1.385 1.00 97.94 91 GLU A O 1
ATOM 725 N N . SER A 1 92 ? -3.164 -5.301 3.164 1.00 96.69 92 SER A N 1
ATOM 726 C CA . SER A 1 92 ? -2.439 -4.265 2.423 1.00 96.69 92 SER A CA 1
ATOM 727 C C . SER A 1 92 ? -0.920 -4.408 2.449 1.00 96.69 92 SER A C 1
ATOM 729 O O . SER A 1 92 ? -0.262 -3.667 1.720 1.00 96.69 92 SER A O 1
ATOM 731 N N . ASN A 1 93 ? -0.370 -5.314 3.268 1.00 95.81 93 ASN A N 1
ATOM 732 C CA . ASN A 1 93 ? 1.050 -5.359 3.632 1.00 95.81 93 ASN A CA 1
ATOM 733 C C . ASN A 1 93 ? 1.552 -3.983 4.101 1.00 95.81 93 ASN A C 1
ATOM 735 O O . ASN A 1 93 ? 2.378 -3.363 3.440 1.00 95.81 93 ASN A O 1
ATOM 739 N N . TRP A 1 94 ? 0.984 -3.459 5.191 1.00 95.69 94 TRP A N 1
ATOM 740 C CA . TRP A 1 94 ? 1.321 -2.115 5.702 1.00 95.69 94 TRP A CA 1
ATOM 741 C C . TRP A 1 94 ? 1.154 -0.976 4.672 1.00 95.69 94 TRP A C 1
ATOM 743 O O . TRP A 1 94 ? 1.800 0.064 4.766 1.00 95.69 94 TRP A O 1
ATOM 753 N N . GLY A 1 95 ? 0.264 -1.151 3.692 1.00 93.69 95 GLY A N 1
ATOM 754 C CA . GLY A 1 95 ? 0.012 -0.196 2.612 1.00 93.69 95 GLY A CA 1
ATOM 755 C C . GLY A 1 95 ? 0.873 -0.385 1.357 1.00 93.69 95 GLY A C 1
ATOM 756 O O . GLY A 1 95 ? 0.658 0.325 0.375 1.00 93.69 95 GLY A O 1
ATOM 757 N N . GLU A 1 96 ? 1.801 -1.341 1.347 1.00 92.75 96 GLU A N 1
ATOM 758 C CA . GLU A 1 96 ? 2.764 -1.542 0.254 1.00 92.75 96 GLU A CA 1
ATOM 759 C C . GLU A 1 96 ? 2.200 -2.340 -0.929 1.00 92.75 96 GLU A C 1
ATOM 761 O O . GLU A 1 96 ? 2.750 -2.297 -2.031 1.00 92.75 96 GLU A O 1
ATOM 766 N N . SER A 1 97 ? 1.096 -3.074 -0.749 1.00 93.69 97 SER A N 1
ATOM 767 C CA . SER A 1 97 ? 0.487 -3.814 -1.858 1.00 93.69 97 SER A CA 1
ATOM 768 C C . SER A 1 97 ? 0.104 -2.869 -3.005 1.00 93.69 97 SER A C 1
ATOM 770 O O . SER A 1 97 ? -0.261 -1.711 -2.791 1.00 93.69 97 SER A O 1
ATOM 772 N N . LEU A 1 98 ? 0.133 -3.357 -4.250 1.00 92.31 98 LEU A N 1
ATOM 773 C CA . LEU A 1 98 ? -0.279 -2.564 -5.418 1.00 92.31 98 LEU A CA 1
ATOM 774 C C . LEU A 1 98 ? -1.709 -2.019 -5.256 1.00 92.31 98 LEU A C 1
ATOM 776 O O . LEU A 1 98 ? -2.004 -0.893 -5.653 1.00 92.31 98 LEU A O 1
ATOM 780 N N . LEU A 1 99 ? -2.599 -2.832 -4.683 1.00 94.44 99 LEU A N 1
ATOM 781 C CA . LEU A 1 99 ? -4.004 -2.492 -4.491 1.00 94.44 99 LEU A CA 1
ATOM 782 C C . LEU A 1 99 ? -4.179 -1.354 -3.468 1.00 94.44 99 LEU A C 1
ATOM 784 O O . LEU A 1 99 ? -4.950 -0.422 -3.700 1.00 94.44 99 LEU A O 1
ATOM 788 N N . ALA A 1 100 ? -3.379 -1.368 -2.404 1.00 95.00 100 ALA A N 1
ATOM 789 C CA . ALA A 1 100 ? -3.336 -0.311 -1.404 1.00 95.00 100 ALA A CA 1
ATOM 790 C C . ALA A 1 100 ? -2.649 0.964 -1.911 1.00 95.00 100 ALA A C 1
ATOM 792 O O . ALA A 1 100 ? -3.247 2.037 -1.890 1.00 95.00 100 ALA A O 1
ATOM 793 N N . SER A 1 101 ? -1.419 0.854 -2.408 1.00 91.94 101 SER A N 1
ATOM 794 C CA . SER A 1 101 ? -0.579 1.999 -2.783 1.00 91.94 101 SER A CA 1
ATOM 795 C C . SER A 1 101 ? -1.104 2.773 -3.994 1.00 91.94 101 SER A C 1
ATOM 797 O O . SER A 1 101 ? -1.008 3.999 -4.035 1.00 91.94 101 SER A O 1
ATOM 799 N N . LYS A 1 102 ? -1.678 2.077 -4.985 1.00 93.25 102 LYS A N 1
ATOM 800 C CA . LYS A 1 102 ? -2.143 2.696 -6.236 1.00 93.25 102 LYS A CA 1
ATOM 801 C C . LYS A 1 102 ? -3.643 2.966 -6.264 1.00 93.25 102 LYS A C 1
ATOM 803 O O . LYS A 1 102 ? -4.072 3.913 -6.920 1.00 93.25 102 LYS A O 1
ATOM 808 N N . TYR A 1 103 ? -4.436 2.128 -5.601 1.00 94.81 103 TYR A N 1
ATOM 809 C CA . TYR A 1 103 ? -5.898 2.188 -5.677 1.00 94.81 103 TYR A CA 1
ATOM 810 C C . TYR A 1 103 ? -6.566 2.452 -4.324 1.00 94.81 103 TYR A C 1
ATOM 812 O O . TYR A 1 103 ? -7.792 2.495 -4.262 1.00 94.81 103 TYR A O 1
ATOM 820 N N . TYR A 1 104 ? -5.784 2.666 -3.259 1.00 93.44 104 TYR A N 1
ATOM 821 C CA . TYR A 1 104 ? -6.266 2.988 -1.911 1.00 93.44 104 TYR A CA 1
ATOM 822 C C . TYR A 1 104 ? -7.216 1.940 -1.318 1.00 93.44 104 TYR A C 1
ATOM 824 O O . TYR A 1 104 ? -8.044 2.251 -0.462 1.00 93.44 104 TYR A O 1
ATOM 832 N N . ASN A 1 105 ? -7.088 0.683 -1.749 1.00 96.62 105 ASN A N 1
ATOM 833 C CA . ASN A 1 105 ? -7.870 -0.423 -1.216 1.00 96.62 105 ASN A CA 1
ATOM 834 C C . ASN A 1 105 ? -7.016 -1.240 -0.238 1.00 96.62 105 ASN A C 1
ATOM 836 O O . ASN A 1 105 ? -6.129 -1.998 -0.628 1.00 96.62 105 ASN A O 1
ATOM 840 N N . LEU A 1 106 ? -7.299 -1.037 1.051 1.00 96.94 106 LEU A N 1
ATOM 841 C CA . LEU A 1 106 ? -6.566 -1.618 2.178 1.00 96.94 106 LEU A CA 1
ATOM 842 C C . LEU A 1 106 ? -7.133 -2.958 2.661 1.00 96.94 106 LEU A C 1
ATOM 844 O O . LEU A 1 106 ? -6.530 -3.572 3.531 1.00 96.94 106 LEU A O 1
ATOM 848 N N . TYR A 1 107 ? -8.287 -3.383 2.141 1.00 96.50 107 TYR A N 1
ATOM 849 C CA . TYR A 1 107 ? -9.038 -4.538 2.650 1.00 96.50 107 TYR A CA 1
ATOM 850 C C . TYR A 1 107 ? -9.180 -5.668 1.627 1.00 96.50 107 TYR A C 1
ATOM 852 O O . TYR A 1 107 ? -9.846 -6.657 1.914 1.00 96.50 107 TYR A O 1
ATOM 860 N N . GLY A 1 108 ? -8.587 -5.522 0.438 1.00 90.25 108 GLY A N 1
ATOM 861 C CA . GLY A 1 108 ? -8.591 -6.574 -0.580 1.00 90.25 108 GLY A CA 1
ATOM 862 C C . GLY A 1 108 ? -9.974 -6.880 -1.166 1.00 90.25 108 GLY A C 1
ATOM 863 O O . GLY A 1 108 ? -10.184 -7.989 -1.651 1.00 90.25 108 GLY A O 1
ATOM 864 N N . VAL A 1 109 ? -10.908 -5.921 -1.094 1.00 87.44 109 VAL A N 1
ATOM 865 C CA . VAL A 1 109 ? -12.296 -6.054 -1.589 1.00 87.44 109 VAL A CA 1
ATOM 866 C C . VAL A 1 109 ? -12.391 -5.881 -3.099 1.00 87.44 109 VAL A C 1
ATOM 868 O O . VAL A 1 109 ? -11.601 -5.067 -3.634 1.00 87.44 109 VAL A O 1
#

Sequence (109 aa):
MAKRKKRKNKFVFHLVEWFKSLSKLTGLLIVAVASVLLAGTITWLSEHKSEPQEIHVTQDEFLKVLIPAAQQAYKDYGVLPSVSLAQAILESNWGESLLASKYYNLYGV

pLDDT: mean 84.17, std 13.99, range [46.38, 98.5]

Foldseek 3Di:
DDDDDDDDDVVVVVVVVVVVVVVVVVVVVVVVVVVVVVVVVVVVVVVPPDDPPQPPQDLVNLCVVCQVVLVVCCVVPVRHSVVVVVQLCVQCVSQRDCCCVPVVDSRVD